Protein AF-A0A8S3CHA3-F1 (afdb_monomer)

Organism: NCBI:txid392030

Foldseek 3Di:
DVVVVVCVVDPVNVVVVVVVVCCVCPNPPVVDDCVPDQQSVCVPPDDDDCVSVVVVVVVVCVVCVVPVCPPD

Radius of gyration: 17.48 Å; Cα contacts (8 Å, |Δi|>4): 18; chains: 1; bounding box: 30×40×40 Å

Sequence (72 aa):
MEKIIDELCNYDTKFEKLTDYVIKNYIEDARFPVQMWNHFDTIGQRPRTNNHLEGYHRQLNARVRTNPDLWT

Structure (mmCIF, N/CA/C/O backbone):
data_AF-A0A8S3CHA3-F1
#
_entry.id   AF-A0A8S3CHA3-F1
#
loop_
_atom_site.group_PDB
_atom_site.id
_atom_site.type_symbol
_atom_site.label_atom_id
_atom_site.label_alt_id
_atom_site.label_comp_id
_atom_site.label_asym_id
_atom_site.label_entity_id
_atom_site.label_seq_id
_atom_site.pdbx_PDB_ins_code
_atom_site.Cartn_x
_atom_site.Cartn_y
_atom_site.Cartn_z
_atom_site.occupancy
_atom_site.B_iso_or_equiv
_atom_site.auth_seq_id
_atom_site.auth_comp_id
_atom_site.auth_asym_id
_atom_site.auth_atom_id
_atom_site.pdbx_PDB_model_num
ATOM 1 N N . MET A 1 1 ? -14.767 24.089 14.006 1.00 56.00 1 MET A N 1
ATOM 2 C CA . MET A 1 1 ? -13.324 23.896 14.259 1.00 56.00 1 MET A CA 1
ATOM 3 C C . MET A 1 1 ? -13.121 22.941 15.431 1.00 56.00 1 MET A C 1
ATOM 5 O O . MET A 1 1 ? -12.481 21.925 15.223 1.00 56.00 1 MET A O 1
ATOM 9 N N . GLU A 1 2 ? -13.775 23.165 16.579 1.00 58.62 2 GLU A N 1
ATOM 10 C CA . GLU A 1 2 ? -13.782 22.229 17.727 1.00 58.62 2 GLU A CA 1
ATOM 11 C C . GLU A 1 2 ? -14.213 20.798 17.368 1.00 58.62 2 GLU A C 1
ATOM 13 O O . GLU A 1 2 ? -13.495 19.862 17.684 1.00 58.62 2 GLU A O 1
ATOM 18 N N . LYS A 1 3 ? -15.291 20.619 16.588 1.00 66.56 3 LYS A N 1
ATOM 19 C CA . LYS A 1 3 ? -15.726 19.287 16.115 1.00 66.56 3 LYS A CA 1
ATOM 20 C C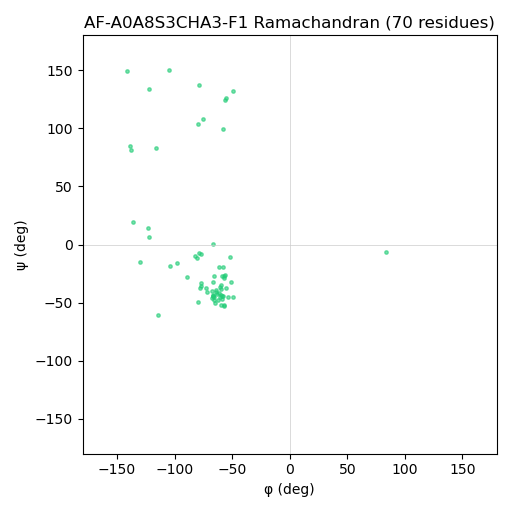 . LYS A 1 3 ? -14.648 18.495 15.366 1.00 66.56 3 LYS A C 1
ATOM 22 O O . LYS A 1 3 ? -14.586 17.286 15.513 1.00 66.56 3 LYS A O 1
ATOM 27 N N . ILE A 1 4 ? -13.821 19.169 14.562 1.00 65.81 4 ILE A N 1
ATOM 28 C CA . ILE A 1 4 ? -12.748 18.515 13.794 1.00 65.81 4 ILE A CA 1
ATOM 29 C C . ILE A 1 4 ? -11.618 18.101 14.738 1.00 65.81 4 ILE A C 1
ATOM 31 O O . ILE A 1 4 ? -11.031 17.043 14.561 1.00 65.81 4 ILE A O 1
ATOM 35 N N . ILE A 1 5 ? -11.320 18.923 15.747 1.00 65.00 5 ILE A N 1
ATOM 36 C CA . ILE A 1 5 ? -10.295 18.622 16.748 1.00 65.00 5 ILE A CA 1
ATOM 37 C C . ILE A 1 5 ? -10.732 17.429 17.606 1.00 65.00 5 ILE A C 1
ATOM 39 O O . ILE A 1 5 ? -9.943 16.508 17.765 1.00 65.00 5 ILE A O 1
ATOM 43 N N . ASP A 1 6 ? -11.988 17.379 18.054 1.00 69.75 6 ASP A N 1
ATOM 44 C CA . ASP A 1 6 ? -12.534 16.227 18.790 1.00 69.75 6 ASP A CA 1
ATOM 45 C C . ASP A 1 6 ? -12.472 14.932 17.971 1.00 69.75 6 ASP A C 1
ATOM 47 O O . ASP A 1 6 ? -12.031 13.895 18.464 1.00 69.75 6 ASP A O 1
ATOM 51 N N . GLU A 1 7 ? -12.832 14.992 16.688 1.00 65.50 7 GLU A N 1
ATOM 52 C CA . GLU A 1 7 ? -12.753 13.846 15.775 1.00 65.50 7 GLU A CA 1
ATOM 53 C C . GLU A 1 7 ? -11.299 13.412 15.505 1.00 65.50 7 GLU A C 1
ATOM 55 O O . GLU A 1 7 ? -11.002 12.233 15.332 1.00 65.50 7 GLU A O 1
ATOM 60 N N . LEU A 1 8 ? -10.360 14.363 15.497 1.00 63.25 8 LEU A N 1
ATOM 61 C CA . LEU A 1 8 ? -8.925 14.103 15.391 1.00 63.25 8 LEU A CA 1
ATOM 62 C C . LEU A 1 8 ? -8.278 13.732 16.732 1.00 63.25 8 LEU A C 1
ATOM 64 O O . LEU A 1 8 ? -7.124 13.311 16.731 1.00 63.25 8 LEU A O 1
ATOM 68 N N . CYS A 1 9 ? -8.954 13.863 17.867 1.00 66.19 9 CYS A N 1
ATOM 69 C CA . CYS A 1 9 ? -8.436 13.478 19.183 1.00 66.19 9 CYS A CA 1
ATOM 70 C C . CYS A 1 9 ? -9.051 12.167 19.688 1.00 66.19 9 CYS A C 1
ATOM 72 O O . CYS A 1 9 ? -8.452 11.502 20.532 1.00 66.19 9 CYS A O 1
ATOM 74 N N . ASN A 1 10 ? -10.184 11.750 19.123 1.00 72.56 10 ASN A N 1
ATOM 75 C CA . ASN A 1 10 ? -10.833 10.487 19.431 1.00 72.56 10 ASN A CA 1
ATOM 76 C C . ASN A 1 10 ? -10.152 9.314 18.694 1.00 72.56 10 ASN A C 1
ATOM 78 O O . ASN A 1 10 ? -10.326 9.108 17.490 1.00 72.56 10 ASN A O 1
ATOM 82 N N . TYR A 1 11 ? -9.353 8.543 19.434 1.00 65.25 11 TYR A N 1
ATOM 83 C CA . TYR A 1 11 ? -8.604 7.395 18.915 1.00 65.25 11 TYR A CA 1
ATOM 84 C C . TYR A 1 11 ? -9.495 6.301 18.316 1.00 65.25 11 TYR A C 1
ATOM 86 O O . TYR A 1 11 ? -9.107 5.719 17.301 1.00 65.25 11 TYR A O 1
ATOM 94 N N . ASP A 1 12 ? -10.685 6.076 18.872 1.00 75.56 12 ASP A N 1
ATOM 95 C CA . ASP A 1 12 ? -11.602 5.032 18.404 1.00 75.56 12 ASP A CA 1
ATOM 96 C C . ASP A 1 12 ? -12.098 5.357 16.990 1.00 75.56 12 ASP A C 1
ATOM 98 O O . ASP A 1 12 ? -11.969 4.546 16.072 1.00 75.56 12 ASP A O 1
ATOM 102 N N . THR A 1 13 ? -12.490 6.614 16.754 1.00 79.38 13 THR A N 1
ATOM 103 C CA . THR A 1 13 ? -12.938 7.061 15.422 1.00 79.38 13 THR A CA 1
ATOM 104 C C . THR A 1 13 ? -11.834 7.033 14.362 1.00 79.38 13 THR A C 1
ATOM 106 O O . THR A 1 13 ? -12.105 6.864 13.173 1.00 79.38 13 THR A O 1
AT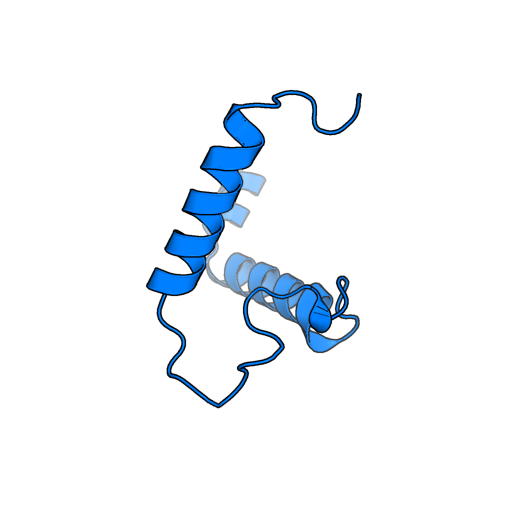OM 109 N N . LYS A 1 14 ? -10.560 7.177 14.754 1.00 77.31 14 LYS A N 1
ATOM 110 C CA . LYS A 1 14 ? -9.432 7.028 13.820 1.00 77.31 14 LYS A CA 1
ATOM 111 C C . LYS A 1 14 ? -9.221 5.579 13.420 1.00 77.31 14 LYS A C 1
ATOM 113 O O . LYS A 1 14 ? -8.915 5.313 12.258 1.00 77.31 14 LYS A O 1
ATOM 118 N N . PHE A 1 15 ? -9.340 4.665 14.379 1.00 84.62 15 PHE A N 1
ATOM 119 C CA . PHE A 1 15 ? -9.159 3.245 14.124 1.00 84.62 15 PHE A CA 1
ATOM 120 C C . PHE A 1 15 ? -10.281 2.702 13.239 1.00 84.62 15 PHE A C 1
ATOM 122 O O . PHE A 1 15 ? -10.000 1.970 12.291 1.00 84.62 15 PHE A O 1
ATOM 129 N N . GLU A 1 16 ? -11.519 3.140 13.470 1.00 87.25 16 GLU A N 1
ATOM 130 C CA . GLU A 1 16 ? -12.664 2.85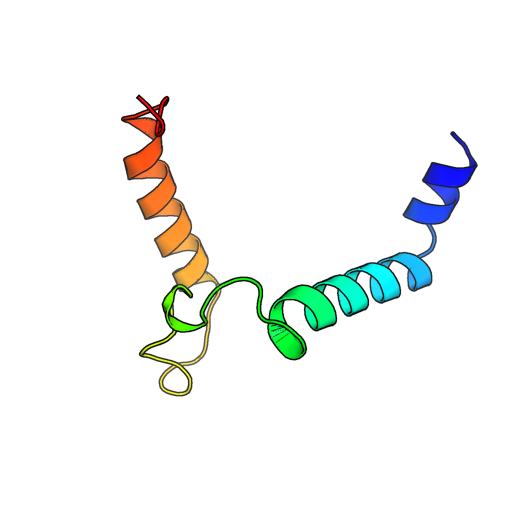9 12.596 1.00 87.25 16 GLU A CA 1
ATOM 131 C C . GLU A 1 16 ? -12.399 3.346 11.168 1.00 87.25 16 GLU A C 1
ATOM 133 O O . GLU A 1 16 ? -12.410 2.549 10.235 1.00 87.25 16 GLU A O 1
ATOM 138 N N . LYS A 1 17 ? -12.014 4.618 10.991 1.00 86.38 17 LYS A N 1
ATOM 139 C CA . LYS A 1 17 ? -11.705 5.176 9.660 1.00 86.38 17 LYS A CA 1
ATOM 140 C C . LYS A 1 17 ? -10.563 4.449 8.949 1.00 86.38 17 LYS A C 1
ATOM 142 O O . LYS A 1 17 ? -10.603 4.284 7.729 1.00 86.38 17 LYS A O 1
ATOM 147 N N . LEU A 1 18 ? -9.529 4.037 9.685 1.00 85.88 18 LEU A N 1
ATOM 148 C CA . LEU A 1 18 ? -8.435 3.244 9.126 1.00 85.88 18 LEU A CA 1
ATOM 149 C C . LEU A 1 18 ? -8.925 1.856 8.702 1.00 85.88 18 LEU A C 1
ATOM 151 O O . LEU A 1 18 ? -8.581 1.393 7.616 1.00 85.88 18 LEU A O 1
ATOM 155 N N . THR A 1 19 ? -9.732 1.212 9.540 1.00 87.56 19 THR A N 1
ATOM 156 C CA . THR A 1 19 ? -10.301 -0.111 9.274 1.00 87.56 19 THR A CA 1
ATOM 157 C C . THR A 1 19 ? -11.198 -0.071 8.039 1.00 87.56 19 THR A C 1
ATOM 159 O O . THR A 1 19 ? -10.989 -0.858 7.118 1.00 87.56 19 THR A O 1
ATOM 162 N N . ASP A 1 20 ? -12.092 0.914 7.947 1.00 88.69 20 ASP A N 1
ATOM 163 C CA . ASP A 1 20 ? -12.954 1.143 6.785 1.00 88.69 20 ASP A CA 1
ATOM 164 C C . ASP A 1 20 ? -12.141 1.359 5.508 1.00 88.69 20 ASP A C 1
ATOM 166 O O . ASP A 1 20 ? -12.439 0.791 4.455 1.00 88.69 20 ASP A O 1
ATOM 170 N N . TYR A 1 21 ? -11.076 2.161 5.590 1.00 85.62 21 TYR A N 1
ATOM 171 C CA . TYR A 1 21 ? -10.180 2.380 4.462 1.00 85.62 21 TYR A CA 1
ATOM 172 C C . TYR A 1 21 ? -9.529 1.071 3.996 1.00 85.62 21 TYR A C 1
ATOM 174 O O . TYR A 1 21 ? -9.483 0.813 2.789 1.00 85.62 21 TYR A O 1
ATOM 182 N N . VAL A 1 22 ? -9.043 0.246 4.927 1.00 85.81 22 VAL A N 1
ATOM 183 C CA . VAL A 1 22 ? -8.407 -1.038 4.609 1.00 85.81 22 VAL A CA 1
ATOM 184 C C . VAL A 1 22 ? -9.410 -1.997 3.973 1.00 85.81 22 VAL A C 1
ATOM 186 O O . VAL A 1 22 ? -9.132 -2.526 2.898 1.00 85.81 22 VAL A O 1
ATOM 189 N N . ILE A 1 23 ? -10.583 -2.174 4.586 1.00 85.75 23 ILE A N 1
ATOM 190 C CA . ILE A 1 23 ? -11.635 -3.066 4.084 1.00 85.75 23 ILE A CA 1
ATOM 191 C C . ILE A 1 23 ? -12.028 -2.661 2.663 1.00 85.75 23 ILE A C 1
ATOM 193 O O . ILE A 1 23 ? -11.947 -3.470 1.737 1.00 85.75 23 ILE A O 1
ATOM 197 N N . LYS A 1 24 ? -12.344 -1.378 2.469 1.00 84.25 24 LYS A N 1
ATOM 198 C CA . LYS A 1 24 ? -12.820 -0.858 1.189 1.00 84.25 24 LYS A CA 1
ATOM 199 C C . LYS A 1 24 ? -11.794 -0.964 0.067 1.00 84.25 24 LYS A C 1
ATOM 201 O O . LYS A 1 24 ? -12.175 -1.231 -1.061 1.00 84.25 24 LYS A O 1
ATOM 206 N N . ASN A 1 25 ? -10.517 -0.685 0.338 1.00 79.62 25 ASN A N 1
ATOM 207 C CA . ASN A 1 25 ? -9.515 -0.561 -0.729 1.00 79.62 25 ASN A CA 1
ATOM 208 C C . ASN A 1 25 ? -8.684 -1.829 -0.945 1.00 79.62 25 ASN A C 1
ATOM 210 O O . ASN A 1 25 ? -8.016 -1.918 -1.975 1.00 79.62 25 ASN A O 1
ATOM 214 N N . TYR A 1 26 ? -8.687 -2.772 0.002 1.00 75.56 26 TYR A N 1
ATOM 215 C CA . TYR A 1 26 ? -7.810 -3.946 -0.043 1.00 75.56 26 TYR A CA 1
ATOM 216 C C . TYR A 1 26 ? -8.526 -5.286 0.178 1.00 75.56 26 TYR A C 1
ATOM 218 O O . TYR A 1 26 ? -7.913 -6.310 -0.118 1.00 75.56 26 TYR A O 1
ATOM 226 N N . ILE A 1 27 ? -9.770 -5.309 0.685 1.00 80.38 27 ILE A N 1
ATOM 227 C CA . ILE A 1 27 ? -10.497 -6.555 0.997 1.00 80.38 27 ILE A CA 1
ATOM 228 C C . ILE A 1 27 ? -11.725 -6.743 0.100 1.00 80.38 27 ILE A C 1
ATOM 230 O O . ILE A 1 27 ? -11.793 -7.741 -0.609 1.00 80.38 27 ILE A O 1
ATOM 234 N N . GLU A 1 28 ? -12.693 -5.824 0.140 1.00 79.69 28 GLU A N 1
ATOM 235 C CA . GLU A 1 28 ? -13.997 -6.020 -0.519 1.00 79.69 28 GLU A CA 1
ATOM 236 C C . GLU A 1 28 ? -13.952 -5.753 -2.025 1.00 79.69 28 GLU A C 1
ATOM 238 O O . GLU A 1 28 ? -14.397 -6.580 -2.817 1.00 79.69 28 GLU A O 1
ATOM 243 N N . ASP A 1 29 ? -13.388 -4.613 -2.420 1.00 68.94 29 ASP A N 1
ATOM 244 C CA . ASP A 1 29 ? -13.204 -4.222 -3.816 1.00 68.94 29 ASP A CA 1
ATOM 245 C C . ASP A 1 29 ? -11.822 -3.590 -3.940 1.00 68.94 29 ASP A C 1
ATOM 247 O O . ASP A 1 29 ? -11.643 -2.381 -3.773 1.00 68.94 29 ASP A O 1
ATOM 251 N N . ALA A 1 30 ? -10.806 -4.443 -4.116 1.00 68.75 30 ALA A N 1
ATOM 252 C CA . ALA A 1 30 ? -9.429 -3.994 -4.236 1.00 68.75 30 ALA A CA 1
ATOM 253 C C . ALA A 1 30 ? -9.324 -3.015 -5.411 1.00 68.75 30 ALA A C 1
ATOM 255 O O . ALA A 1 30 ? -9.236 -3.408 -6.573 1.00 68.75 30 ALA A O 1
ATOM 256 N N . ARG A 1 31 ? -9.329 -1.718 -5.084 1.00 70.38 31 ARG A N 1
ATOM 257 C CA . ARG A 1 31 ? -9.461 -0.609 -6.042 1.00 70.38 31 ARG A CA 1
ATOM 258 C C . ARG A 1 31 ? -8.365 -0.613 -7.107 1.00 70.38 31 ARG A C 1
ATOM 260 O O . ARG A 1 31 ? -8.502 0.013 -8.155 1.00 70.38 31 ARG A O 1
ATOM 267 N N . PHE A 1 32 ? -7.274 -1.311 -6.814 1.00 74.94 32 PHE A N 1
ATOM 268 C CA . PHE A 1 32 ? -6.176 -1.572 -7.721 1.00 74.94 32 PHE A CA 1
ATOM 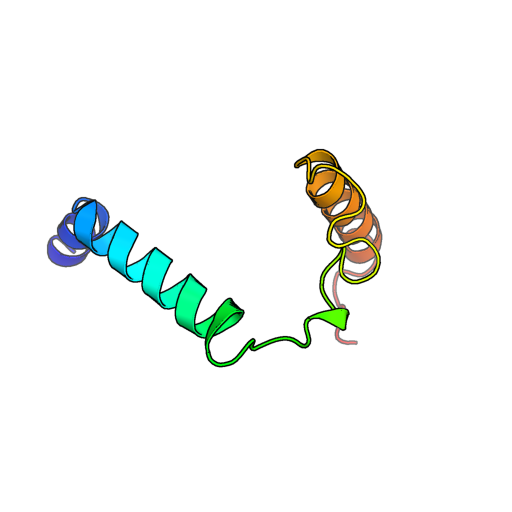269 C C . PHE A 1 32 ? -5.996 -3.086 -7.864 1.00 74.94 32 PHE A C 1
ATOM 271 O O . PHE A 1 32 ? -5.933 -3.773 -6.838 1.00 74.94 32 PHE A O 1
ATOM 278 N N . PRO A 1 33 ? -5.839 -3.601 -9.099 1.00 78.62 33 PRO A N 1
ATOM 279 C CA . PRO A 1 33 ? -5.454 -4.986 -9.327 1.00 78.62 33 PRO A CA 1
ATOM 280 C C . PRO A 1 33 ? -4.233 -5.346 -8.480 1.00 78.62 33 PRO A C 1
ATOM 282 O O . PRO A 1 33 ? -3.244 -4.609 -8.457 1.00 78.62 33 PRO A O 1
ATOM 285 N N . VAL A 1 34 ? -4.290 -6.483 -7.786 1.00 73.00 34 VAL A N 1
ATOM 286 C CA . VAL A 1 34 ? -3.233 -6.914 -6.855 1.00 73.00 34 VAL A CA 1
ATOM 287 C C . VAL A 1 34 ? -1.882 -7.050 -7.575 1.00 73.00 34 VAL A C 1
ATOM 289 O O . VAL A 1 34 ? -0.838 -6.819 -6.975 1.00 73.00 34 VAL A O 1
ATOM 292 N N . GLN A 1 35 ? -1.899 -7.323 -8.884 1.00 74.94 35 GLN A N 1
ATOM 293 C CA . GLN A 1 35 ? -0.738 -7.372 -9.782 1.00 74.94 35 GLN A CA 1
ATOM 294 C C . GLN A 1 35 ? 0.066 -6.068 -9.817 1.00 74.94 35 GLN A C 1
ATOM 296 O O . GLN A 1 35 ? 1.262 -6.088 -10.087 1.00 74.94 35 GLN A O 1
ATOM 301 N N . MET A 1 36 ? -0.572 -4.929 -9.541 1.00 75.12 36 MET A N 1
ATOM 302 C CA . MET A 1 36 ? 0.097 -3.626 -9.502 1.00 75.12 36 MET A CA 1
ATOM 303 C C . MET A 1 36 ? 0.869 -3.395 -8.201 1.00 75.12 36 MET A C 1
ATOM 305 O O . MET A 1 36 ? 1.561 -2.386 -8.059 1.00 75.12 36 MET A O 1
ATOM 309 N N . TRP A 1 37 ? 0.734 -4.281 -7.216 1.00 75.69 37 TRP A N 1
ATOM 310 C CA . TRP A 1 37 ? 1.399 -4.109 -5.936 1.00 75.69 37 TRP A CA 1
ATOM 311 C C . TRP A 1 37 ? 2.862 -4.522 -6.069 1.00 75.69 37 TRP A C 1
ATOM 313 O O . TRP A 1 37 ? 3.177 -5.568 -6.627 1.00 75.69 37 TRP A O 1
ATOM 323 N N . ASN A 1 38 ? 3.754 -3.731 -5.471 1.00 68.44 38 ASN A N 1
ATOM 324 C CA . ASN A 1 38 ? 5.219 -3.837 -5.556 1.00 68.44 38 ASN A CA 1
ATOM 325 C C . ASN A 1 38 ? 5.817 -5.236 -5.237 1.00 68.44 38 ASN A C 1
ATOM 327 O O . ASN A 1 38 ? 6.995 -5.475 -5.463 1.00 68.44 38 ASN A O 1
ATOM 331 N N . HIS A 1 39 ? 5.026 -6.172 -4.704 1.00 69.44 39 HIS A N 1
ATOM 332 C CA . HIS A 1 39 ? 5.455 -7.526 -4.344 1.00 69.44 39 HIS A CA 1
ATOM 333 C C . HIS A 1 39 ? 4.488 -8.637 -4.762 1.00 69.44 39 HIS A C 1
ATOM 335 O O . HIS A 1 39 ? 4.581 -9.734 -4.208 1.00 69.44 39 HIS A O 1
ATOM 341 N N . PHE A 1 40 ? 3.584 -8.385 -5.713 1.00 69.12 40 PHE A N 1
ATOM 342 C CA . PHE A 1 40 ? 2.590 -9.370 -6.149 1.00 69.12 40 PHE A CA 1
ATOM 343 C C . PHE A 1 40 ? 3.191 -10.749 -6.471 1.00 69.12 40 PHE A C 1
ATOM 345 O O . PHE A 1 40 ? 2.711 -11.7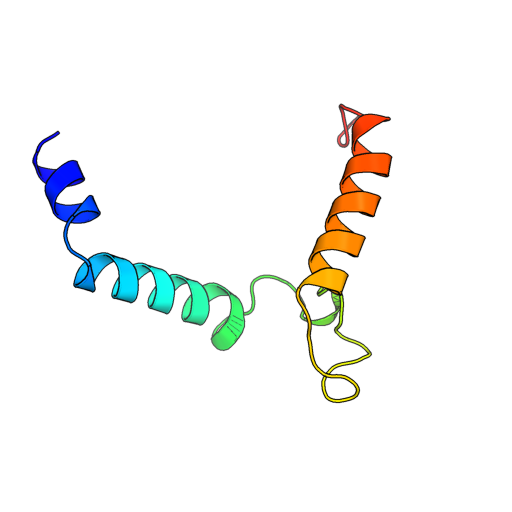62 -5.970 1.00 69.12 40 PHE A O 1
ATOM 352 N N . ASP A 1 41 ? 4.310 -10.789 -7.194 1.00 71.81 41 ASP A N 1
ATOM 353 C CA . ASP A 1 41 ? 4.931 -12.052 -7.626 1.00 71.81 41 ASP A CA 1
ATOM 354 C C . ASP A 1 41 ? 5.719 -12.780 -6.521 1.00 71.81 41 ASP A C 1
ATOM 356 O O . ASP A 1 41 ? 6.179 -13.905 -6.701 1.00 71.81 41 ASP A O 1
ATOM 360 N N . THR A 1 42 ? 5.899 -12.144 -5.360 1.00 73.44 42 THR A N 1
ATOM 361 C CA . THR A 1 42 ? 6.748 -12.653 -4.262 1.00 73.44 42 THR A CA 1
ATOM 36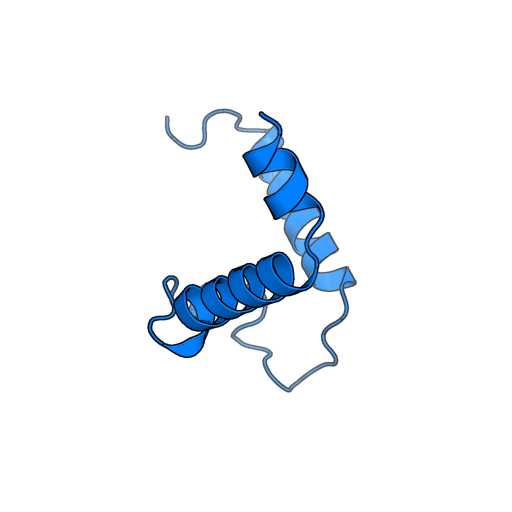2 C C . THR A 1 42 ? 5.991 -12.811 -2.944 1.00 73.44 42 THR A C 1
ATOM 364 O O . THR A 1 42 ? 6.595 -12.975 -1.878 1.00 73.44 42 THR A O 1
ATOM 367 N N . ILE A 1 43 ? 4.655 -12.765 -2.991 1.00 72.75 43 ILE A N 1
ATOM 368 C CA . ILE A 1 43 ? 3.801 -12.978 -1.820 1.00 72.75 43 ILE A CA 1
ATOM 369 C C . ILE A 1 43 ? 4.129 -14.346 -1.196 1.00 72.75 43 ILE A C 1
ATOM 371 O O . ILE A 1 43 ? 4.098 -15.371 -1.866 1.00 72.75 43 ILE A O 1
ATOM 375 N N . GLY A 1 44 ? 4.470 -14.356 0.098 1.00 73.50 44 GLY A N 1
ATOM 376 C CA . GLY A 1 44 ? 4.761 -15.576 0.864 1.00 73.50 44 GLY A CA 1
ATOM 377 C C . GLY A 1 44 ? 6.191 -16.120 0.741 1.00 73.50 44 GLY A C 1
ATOM 378 O O . GLY A 1 44 ? 6.545 -17.025 1.487 1.00 73.50 44 GLY A O 1
ATOM 379 N N . GLN A 1 45 ? 7.037 -15.563 -0.134 1.00 79.19 45 GLN A N 1
ATOM 380 C CA . GLN A 1 45 ? 8.396 -16.080 -0.363 1.00 79.19 45 GLN A CA 1
ATOM 381 C C . GLN A 1 45 ? 9.458 -15.475 0.566 1.00 79.19 45 GLN A C 1
ATOM 383 O O . GLN A 1 45 ? 10.478 -16.108 0.836 1.00 79.19 45 GLN A O 1
ATOM 388 N N . ARG A 1 46 ? 9.259 -14.238 1.039 1.00 70.38 46 ARG A N 1
ATOM 389 C CA . ARG A 1 46 ? 10.192 -13.540 1.938 1.00 70.38 46 ARG A CA 1
ATOM 390 C C . ARG A 1 46 ? 9.448 -12.724 2.998 1.00 70.38 46 ARG A C 1
ATOM 392 O O . ARG A 1 46 ? 8.366 -12.207 2.705 1.00 70.38 46 ARG A O 1
ATOM 399 N N . PRO A 1 47 ? 10.029 -12.550 4.202 1.00 71.31 47 PRO A N 1
ATOM 400 C CA . PRO A 1 47 ? 9.525 -11.594 5.179 1.00 71.31 47 PRO A CA 1
ATOM 401 C C . PRO A 1 47 ? 9.456 -10.196 4.561 1.00 71.31 47 PRO A C 1
ATOM 403 O O . PRO A 1 47 ? 10.445 -9.693 4.022 1.00 71.31 47 PRO A O 1
ATOM 406 N N . ARG A 1 48 ? 8.280 -9.569 4.623 1.00 70.88 48 ARG A N 1
ATOM 407 C CA . ARG A 1 48 ? 8.093 -8.206 4.121 1.00 70.88 48 ARG A CA 1
ATOM 408 C C . ARG A 1 48 ? 8.711 -7.234 5.118 1.00 70.88 48 ARG A C 1
ATOM 410 O O . ARG A 1 48 ? 8.184 -7.047 6.209 1.00 70.88 48 ARG A O 1
ATOM 417 N N . THR A 1 49 ? 9.833 -6.633 4.745 1.00 71.94 49 THR A N 1
ATOM 418 C CA . THR A 1 49 ? 10.459 -5.543 5.502 1.00 71.94 49 THR A CA 1
ATOM 419 C C . THR A 1 49 ? 10.218 -4.209 4.803 1.00 71.94 49 THR A C 1
ATOM 421 O O . THR A 1 49 ? 10.133 -4.159 3.570 1.00 71.94 49 THR A O 1
ATOM 424 N N . ASN A 1 50 ? 10.161 -3.122 5.581 1.00 78.06 50 ASN A N 1
ATOM 425 C CA . ASN A 1 50 ? 9.969 -1.762 5.060 1.00 78.06 50 ASN A CA 1
ATOM 426 C C . ASN A 1 50 ? 11.021 -1.359 4.019 1.00 78.06 50 ASN A C 1
ATOM 428 O O . ASN A 1 50 ? 10.703 -0.598 3.109 1.00 78.06 50 ASN A O 1
ATOM 432 N N . ASN A 1 51 ? 12.221 -1.946 4.073 1.00 79.38 51 ASN A N 1
ATOM 433 C CA . ASN A 1 51 ? 13.314 -1.692 3.131 1.00 79.38 51 ASN A CA 1
ATOM 434 C C . ASN A 1 51 ? 12.885 -1.810 1.660 1.00 79.38 51 ASN A C 1
ATOM 436 O O . ASN A 1 51 ? 13.410 -1.106 0.800 1.00 79.38 51 ASN A O 1
ATOM 440 N N . HIS A 1 52 ? 11.932 -2.691 1.346 1.00 70.69 52 HIS A N 1
ATOM 441 C CA . HIS A 1 52 ? 11.473 -2.864 -0.028 1.00 70.69 52 HIS A CA 1
ATOM 442 C C . HIS A 1 52 ? 10.527 -1.745 -0.488 1.00 70.69 52 HIS A C 1
ATOM 444 O O . HIS A 1 52 ? 10.596 -1.314 -1.641 1.00 70.69 52 HIS A O 1
ATOM 450 N N . LEU A 1 53 ? 9.677 -1.239 0.414 1.00 78.75 53 LEU A N 1
ATOM 451 C CA . LEU A 1 53 ? 8.844 -0.060 0.159 1.00 78.75 53 LEU A CA 1
ATOM 452 C C . LEU A 1 53 ? 9.717 1.186 0.025 1.00 78.75 53 LEU A C 1
ATOM 454 O O . LEU A 1 53 ? 9.574 1.937 -0.936 1.00 78.75 53 LEU A O 1
ATOM 458 N N . GLU A 1 54 ? 10.676 1.357 0.933 1.00 84.25 54 GLU A N 1
ATOM 459 C CA . GLU A 1 54 ? 11.655 2.445 0.888 1.00 84.25 54 GLU A CA 1
ATOM 460 C C . GLU A 1 54 ? 12.465 2.412 -0.414 1.00 84.25 54 GLU A C 1
ATOM 462 O O . GLU A 1 54 ? 12.634 3.439 -1.073 1.00 84.25 54 GLU A O 1
ATOM 467 N N . GLY A 1 55 ? 12.911 1.224 -0.833 1.00 83.06 55 GLY A N 1
ATOM 468 C CA . GLY A 1 55 ? 13.627 1.018 -2.089 1.00 83.06 55 GLY A CA 1
ATOM 469 C C . GLY A 1 55 ? 12.789 1.356 -3.324 1.00 83.06 55 GLY A C 1
ATOM 470 O O . GLY A 1 55 ? 13.292 2.010 -4.241 1.00 83.06 55 GLY A O 1
ATOM 471 N N . TYR A 1 56 ? 11.515 0.959 -3.347 1.00 81.50 56 TYR A N 1
ATOM 472 C CA . TYR A 1 56 ? 10.586 1.307 -4.425 1.00 81.50 56 TYR A CA 1
ATOM 473 C C . TYR A 1 56 ? 10.305 2.811 -4.467 1.00 81.50 56 TYR A C 1
ATOM 475 O O . TYR A 1 56 ? 10.454 3.433 -5.517 1.00 81.50 56 TYR A O 1
ATOM 483 N N . HIS A 1 57 ? 10.005 3.427 -3.320 1.00 84.44 57 HIS A N 1
ATOM 484 C CA . HIS A 1 57 ? 9.740 4.865 -3.218 1.00 84.44 57 HIS A CA 1
ATOM 485 C C . HIS A 1 57 ? 10.961 5.684 -3.635 1.00 84.44 57 HIS A C 1
ATOM 487 O O . HIS A 1 57 ? 10.834 6.663 -4.366 1.00 84.44 57 HIS A O 1
ATOM 493 N N . ARG A 1 58 ? 12.164 5.267 -3.225 1.00 87.31 58 ARG A N 1
ATOM 494 C CA . ARG A 1 58 ? 13.418 5.900 -3.642 1.00 87.31 58 ARG A CA 1
ATOM 495 C C . ARG A 1 58 ? 13.589 5.863 -5.161 1.00 87.31 58 ARG A C 1
ATOM 497 O O . ARG A 1 58 ? 13.944 6.882 -5.748 1.00 87.31 58 ARG A O 1
ATOM 504 N N . GLN A 1 59 ? 13.353 4.715 -5.797 1.00 84.25 59 GLN A N 1
ATOM 505 C CA . GLN A 1 59 ? 13.472 4.577 -7.252 1.00 84.25 59 GLN A CA 1
ATOM 506 C C . GLN A 1 59 ? 12.410 5.386 -7.999 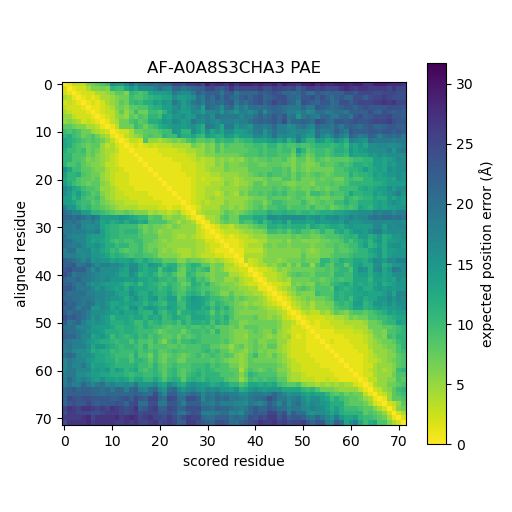1.00 84.25 59 GLN A C 1
ATOM 508 O O . GLN A 1 59 ? 12.735 6.066 -8.972 1.00 84.25 59 GLN A O 1
ATOM 513 N N . LEU A 1 60 ? 11.162 5.352 -7.527 1.00 81.44 60 LEU A N 1
ATOM 514 C CA . LEU A 1 60 ? 10.067 6.136 -8.087 1.00 81.44 60 LEU A CA 1
ATOM 515 C C . LEU A 1 60 ? 10.379 7.633 -8.008 1.00 81.44 60 LEU A C 1
ATOM 517 O O . LEU A 1 60 ? 10.377 8.314 -9.027 1.00 81.44 60 LEU A O 1
ATOM 521 N N . ASN A 1 61 ? 10.750 8.130 -6.827 1.00 83.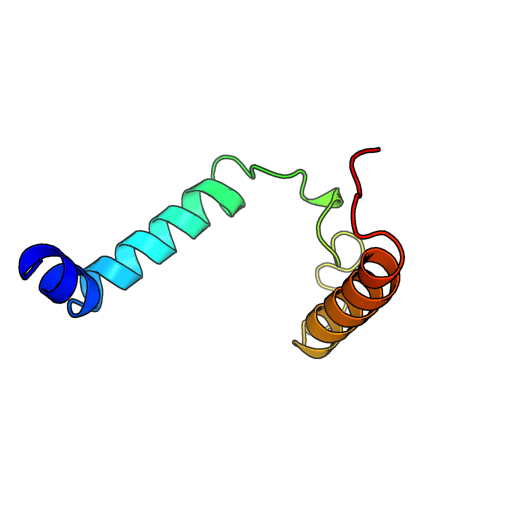75 61 ASN A N 1
ATOM 522 C CA . ASN A 1 61 ? 11.093 9.536 -6.624 1.00 83.75 61 ASN A CA 1
ATOM 523 C C . ASN A 1 61 ? 12.288 9.973 -7.474 1.00 83.75 61 ASN A C 1
ATOM 525 O O . ASN A 1 61 ? 12.292 11.092 -7.979 1.00 83.75 61 ASN A O 1
ATOM 529 N N . ALA A 1 62 ? 13.288 9.106 -7.662 1.00 83.75 62 ALA A N 1
ATOM 530 C CA . ALA A 1 62 ? 14.420 9.402 -8.535 1.00 83.75 62 ALA A CA 1
ATOM 531 C C . ALA A 1 62 ? 13.990 9.573 -10.002 1.00 83.75 62 ALA A C 1
ATOM 533 O O . ALA A 1 62 ? 14.489 10.471 -10.672 1.00 83.75 62 ALA A O 1
ATOM 534 N N . ARG A 1 63 ? 13.047 8.753 -10.486 1.00 78.12 63 ARG A N 1
ATOM 535 C CA . ARG A 1 63 ? 12.546 8.802 -11.872 1.00 78.12 63 ARG A CA 1
ATOM 536 C C . ARG A 1 63 ? 11.551 9.939 -12.115 1.00 78.12 63 ARG A C 1
ATOM 538 O O . ARG A 1 63 ? 11.568 10.550 -13.181 1.00 78.12 63 ARG A O 1
ATOM 545 N N . VAL A 1 64 ? 10.694 10.224 -11.135 1.00 75.88 64 VAL A N 1
ATOM 546 C CA . VAL A 1 64 ? 9.667 11.274 -11.225 1.00 75.88 64 VAL A CA 1
ATOM 547 C C . VAL A 1 64 ? 10.270 12.666 -11.026 1.00 75.88 64 VAL A C 1
ATOM 549 O O . VAL A 1 64 ? 9.852 13.602 -11.692 1.00 75.88 64 VAL A O 1
ATOM 552 N N . ARG A 1 65 ? 11.311 12.829 -10.194 1.00 66.44 65 ARG A N 1
ATOM 553 C CA . ARG A 1 65 ? 11.997 14.131 -10.040 1.00 66.44 65 ARG A CA 1
ATOM 554 C C . ARG A 1 65 ? 12.544 14.698 -11.348 1.00 66.44 65 ARG A C 1
ATOM 556 O O . ARG A 1 65 ? 12.659 15.911 -11.471 1.00 66.44 65 ARG A O 1
ATOM 563 N N . THR A 1 66 ? 12.902 13.838 -12.293 1.00 64.06 66 THR A N 1
ATOM 564 C CA . THR A 1 66 ? 13.385 14.237 -13.619 1.00 64.06 66 THR A CA 1
ATOM 565 C C . THR A 1 66 ? 12.275 14.603 -14.607 1.00 64.06 66 THR A C 1
ATOM 567 O O . THR A 1 66 ? 12.600 15.167 -15.642 1.00 64.06 66 THR A O 1
ATOM 570 N N . ASN A 1 67 ? 11.002 14.325 -14.300 1.00 61.50 67 ASN A N 1
ATOM 571 C CA . ASN A 1 67 ? 9.843 14.630 -15.149 1.00 61.50 67 ASN A CA 1
ATOM 572 C C . ASN A 1 67 ? 8.700 15.173 -14.264 1.00 6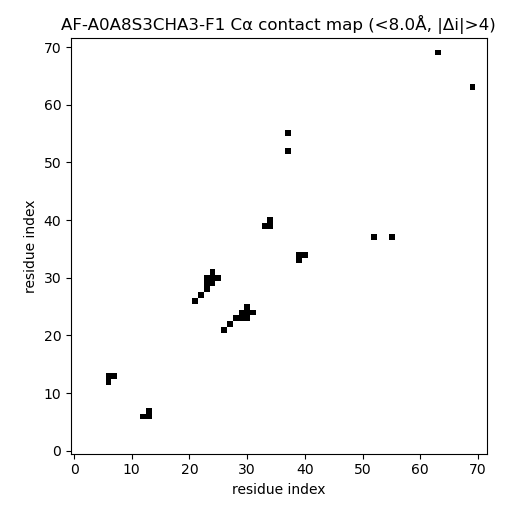1.50 67 ASN A C 1
ATOM 574 O O . ASN A 1 67 ? 7.845 14.395 -13.829 1.00 61.50 67 ASN A O 1
ATOM 578 N N . PRO A 1 68 ? 8.726 16.474 -13.910 1.00 65.75 68 PRO A N 1
ATOM 579 C CA . PRO A 1 68 ? 7.764 17.079 -12.980 1.00 65.75 68 PRO A CA 1
ATOM 580 C C . PRO A 1 68 ? 6.304 17.011 -13.470 1.00 65.75 68 PRO A C 1
ATOM 582 O O . PRO A 1 68 ? 5.373 17.087 -12.670 1.00 65.75 68 PRO A O 1
ATOM 585 N N . ASP A 1 69 ? 6.112 16.806 -14.765 1.00 65.25 69 ASP A N 1
ATOM 586 C CA . ASP A 1 69 ? 4.872 16.697 -15.509 1.00 65.25 69 ASP A CA 1
ATOM 587 C C . ASP A 1 69 ? 4.744 15.290 -16.117 1.00 65.25 69 ASP A C 1
ATOM 589 O O . ASP A 1 69 ? 5.017 15.038 -17.281 1.00 65.25 69 ASP A O 1
ATOM 593 N N . LEU A 1 70 ? 4.269 14.336 -15.311 1.00 58.62 70 LEU A N 1
ATOM 594 C CA . LEU A 1 70 ? 3.960 12.966 -15.763 1.00 58.62 70 LEU A CA 1
ATOM 595 C C . LEU A 1 70 ? 2.776 12.881 -16.760 1.00 58.62 70 LEU A C 1
ATOM 597 O O . LEU A 1 70 ? 2.405 11.778 -17.155 1.00 58.62 70 LEU A O 1
ATOM 601 N N . TRP A 1 71 ? 2.159 14.013 -17.119 1.00 52.78 71 TRP A N 1
ATOM 602 C CA . TRP A 1 71 ? 0.909 14.103 -17.893 1.00 52.78 71 TRP A CA 1
ATOM 603 C C . TRP A 1 71 ? 1.019 14.913 -19.199 1.00 52.78 71 TRP A C 1
ATOM 605 O O . TRP A 1 71 ? -0.007 15.158 -19.833 1.00 52.78 71 TRP A O 1
ATOM 615 N N . THR A 1 72 ? 2.219 15.338 -19.592 1.00 49.81 72 THR A N 1
ATOM 616 C CA . THR A 1 72 ? 2.507 15.955 -20.904 1.00 49.81 72 THR A CA 1
ATOM 617 C C . THR A 1 72 ? 3.138 14.948 -21.846 1.00 49.81 72 THR A C 1
ATOM 619 O O . THR A 1 72 ? 2.720 14.916 -23.023 1.00 49.81 72 THR A O 1
#

Mean predicted aligned error: 11.22 Å

pLDDT: mean 74.24, std 8.9, range [49.81, 88.69]

Solvent-accessible surface area (backbone atoms only — not comparable to full-atom values): 4522 Å² total; per-residue (Å²): 110,68,69,58,51,51,56,74,66,38,65,67,62,48,52,50,55,51,49,52,50,45,41,50,47,66,64,79,49,48,78,57,65,65,78,77,42,101,50,50,96,48,70,91,75,60,87,88,54,70,67,58,57,52,51,49,52,52,53,50,51,62,59,42,70,78,42,90,63,90,84,120

Secondary structure (DSSP, 8-state):
-HHHHHHHH-HHHHHHHHHHHHIIIIIIS-SS-GGGSTTGGGTTTS---HHHHHHHHHHHHHHHTT-S-TT-